Protein AF-A0A183SB30-F1 (afdb_monomer)

Mean predicted aligned error: 4.87 Å

Structure (mmCIF, N/CA/C/O backbone):
data_AF-A0A183SB30-F1
#
_entry.id   AF-A0A183SB30-F1
#
loop_
_atom_site.group_PDB
_atom_site.id
_atom_site.type_symbol
_atom_site.label_atom_id
_atom_site.label_alt_id
_atom_site.label_comp_id
_atom_site.label_asym_id
_atom_site.label_entity_id
_atom_site.label_seq_id
_atom_site.pdbx_PDB_ins_code
_atom_site.Cartn_x
_atom_site.Cartn_y
_atom_site.Cartn_z
_atom_site.occupancy
_atom_site.B_iso_or_equiv
_atom_site.auth_seq_id
_atom_site.auth_comp_id
_atom_site.auth_asym_id
_atom_site.auth_atom_id
_atom_site.pdbx_PDB_model_num
ATOM 1 N N . MET A 1 1 ? -5.616 2.016 6.019 1.00 94.25 1 MET A N 1
ATOM 2 C CA . MET A 1 1 ? -5.329 1.563 4.642 1.00 94.25 1 MET A CA 1
ATOM 3 C C . MET A 1 1 ? -4.039 2.218 4.193 1.00 94.25 1 MET A C 1
ATOM 5 O O . MET A 1 1 ? -3.973 3.440 4.135 1.00 94.25 1 MET A O 1
ATOM 9 N N . ILE A 1 2 ? -3.010 1.425 3.928 1.00 97.12 2 ILE A N 1
ATOM 10 C CA . ILE A 1 2 ? -1.662 1.916 3.648 1.00 97.12 2 ILE A CA 1
ATOM 11 C C . ILE A 1 2 ? -1.333 1.615 2.193 1.00 97.12 2 ILE A C 1
ATOM 13 O O . ILE A 1 2 ? -1.294 0.453 1.793 1.00 97.12 2 ILE A O 1
ATOM 17 N N . LYS A 1 3 ? -1.119 2.649 1.384 1.00 97.25 3 LYS A N 1
ATOM 18 C CA . LYS A 1 3 ? -0.590 2.493 0.030 1.00 97.25 3 LYS A CA 1
ATOM 19 C C . LYS A 1 3 ? 0.870 2.077 0.165 1.00 97.25 3 LYS A C 1
ATOM 21 O O . LYS A 1 3 ? 1.665 2.803 0.745 1.00 97.25 3 LYS A O 1
ATOM 26 N N . SER A 1 4 ? 1.214 0.910 -0.367 1.00 96.62 4 SER A N 1
ATOM 27 C CA . SER A 1 4 ? 2.587 0.406 -0.341 1.00 96.62 4 SER A CA 1
ATOM 28 C C . SER A 1 4 ? 2.989 -0.069 -1.724 1.00 96.62 4 SER A C 1
ATOM 30 O O . SER A 1 4 ? 2.143 -0.563 -2.472 1.00 96.62 4 SER A O 1
ATOM 32 N N . ALA A 1 5 ? 4.255 0.100 -2.101 1.00 93.50 5 ALA A N 1
ATOM 33 C CA . ALA A 1 5 ? 4.749 -0.482 -3.344 1.00 93.50 5 ALA A CA 1
ATOM 34 C C . ALA A 1 5 ? 4.916 -1.998 -3.185 1.00 93.50 5 ALA A C 1
ATOM 36 O O . ALA A 1 5 ? 5.337 -2.491 -2.138 1.00 93.50 5 ALA A O 1
ATOM 37 N N . ILE A 1 6 ? 4.667 -2.751 -4.252 1.00 94.50 6 ILE A N 1
ATOM 38 C CA . ILE A 1 6 ? 4.763 -4.216 -4.260 1.00 94.50 6 ILE A CA 1
ATOM 39 C C . ILE A 1 6 ? 6.085 -4.780 -3.701 1.00 94.50 6 ILE A C 1
ATOM 41 O O . ILE A 1 6 ? 6.099 -5.839 -3.080 1.00 94.50 6 ILE A O 1
ATOM 45 N N . TYR A 1 7 ? 7.191 -4.045 -3.842 1.00 91.88 7 TYR A N 1
ATOM 46 C CA . TYR A 1 7 ? 8.520 -4.431 -3.360 1.00 91.88 7 TYR A CA 1
ATOM 47 C C . TYR A 1 7 ? 8.908 -3.861 -1.980 1.00 91.88 7 TYR A C 1
ATOM 49 O O . TYR A 1 7 ? 9.972 -4.210 -1.468 1.00 91.88 7 TYR A O 1
ATOM 57 N N . ASN A 1 8 ? 8.072 -3.035 -1.344 1.00 94.62 8 ASN A N 1
ATOM 58 C CA . ASN A 1 8 ? 8.348 -2.398 -0.045 1.00 94.62 8 ASN A CA 1
ATOM 59 C C . ASN A 1 8 ? 8.061 -3.324 1.160 1.00 94.62 8 ASN A C 1
ATOM 61 O O . ASN A 1 8 ? 7.419 -2.937 2.134 1.00 94.62 8 ASN A O 1
ATOM 65 N N . PHE A 1 9 ? 8.549 -4.567 1.120 1.00 95.81 9 PHE A N 1
ATOM 66 C CA . PHE A 1 9 ? 8.332 -5.557 2.190 1.00 95.81 9 PHE A CA 1
ATOM 67 C C . PHE A 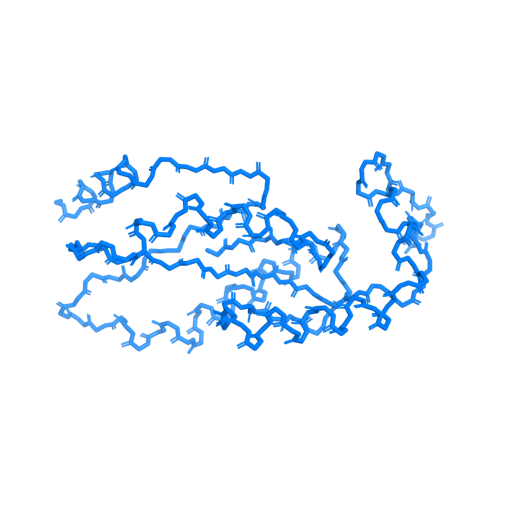1 9 ? 8.824 -5.073 3.565 1.00 95.81 9 PHE A C 1
ATOM 69 O O . PHE A 1 9 ? 8.159 -5.283 4.576 1.00 95.81 9 PHE A O 1
ATOM 76 N N . ALA A 1 10 ? 9.985 -4.410 3.600 1.00 95.88 10 ALA A N 1
ATOM 77 C CA . ALA A 1 10 ? 10.588 -3.921 4.839 1.00 95.88 10 ALA A CA 1
ATOM 78 C C . ALA A 1 10 ? 9.791 -2.767 5.470 1.00 95.88 10 ALA A C 1
ATOM 80 O O . ALA A 1 10 ? 9.639 -2.732 6.689 1.00 95.88 10 ALA A O 1
ATOM 81 N N . ASP A 1 11 ? 9.251 -1.858 4.652 1.00 96.44 11 ASP A N 1
ATOM 82 C CA . ASP A 1 11 ? 8.447 -0.731 5.134 1.00 96.44 11 ASP A CA 1
ATOM 83 C C . ASP A 1 11 ? 7.125 -1.234 5.743 1.00 96.44 11 ASP A C 1
ATOM 85 O O . ASP A 1 11 ? 6.752 -0.829 6.848 1.00 96.44 11 ASP A O 1
ATOM 89 N N . ARG A 1 12 ? 6.472 -2.217 5.099 1.00 97.62 12 ARG A N 1
ATOM 90 C CA . ARG A 1 12 ? 5.278 -2.880 5.654 1.00 97.62 12 ARG A CA 1
ATOM 91 C C . ARG A 1 12 ? 5.563 -3.577 6.980 1.00 97.62 12 ARG A C 1
ATOM 93 O O . ARG A 1 12 ? 4.822 -3.395 7.941 1.00 97.62 12 ARG A O 1
ATOM 100 N N . GLU A 1 13 ? 6.651 -4.340 7.054 1.00 97.62 13 GLU A N 1
ATOM 101 C CA . GLU A 1 13 ? 7.071 -5.025 8.282 1.00 97.62 13 GLU A CA 1
ATOM 102 C C . GLU A 1 13 ? 7.378 -4.040 9.418 1.00 97.62 13 GLU A C 1
ATOM 104 O O . GLU A 1 13 ? 6.968 -4.255 10.559 1.00 97.62 13 GLU A O 1
ATOM 109 N N . ARG A 1 14 ? 8.050 -2.924 9.111 1.00 97.19 14 ARG A N 1
ATOM 110 C CA . ARG A 1 14 ? 8.307 -1.857 10.082 1.00 97.19 14 ARG A CA 1
ATOM 111 C C . ARG A 1 14 ? 6.999 -1.307 10.647 1.00 97.19 14 ARG A C 1
ATOM 113 O O . ARG A 1 14 ? 6.875 -1.203 11.862 1.00 97.19 14 ARG A O 1
ATOM 120 N N . LEU A 1 15 ? 6.027 -1.002 9.789 1.00 97.06 15 LEU A N 1
ATOM 121 C CA . LEU A 1 15 ? 4.727 -0.482 10.216 1.00 97.06 15 LEU A CA 1
ATOM 122 C C . LEU A 1 15 ? 3.942 -1.487 11.060 1.00 97.06 15 LEU A C 1
ATOM 124 O O . LEU A 1 15 ? 3.378 -1.091 12.079 1.00 97.06 15 LEU A O 1
ATOM 128 N N . ARG A 1 16 ? 3.955 -2.778 10.701 1.00 96.31 16 ARG A N 1
ATOM 129 C CA . ARG A 1 16 ? 3.356 -3.833 11.536 1.00 96.31 16 ARG A CA 1
ATOM 130 C C . ARG A 1 16 ? 3.924 -3.796 12.948 1.00 96.31 16 ARG A C 1
ATOM 132 O O . ARG A 1 16 ? 3.159 -3.686 13.895 1.00 96.31 16 ARG A O 1
ATOM 139 N N . ARG A 1 17 ? 5.254 -3.787 13.086 1.00 95.50 17 ARG A N 1
ATOM 140 C CA . ARG A 1 17 ? 5.925 -3.733 14.397 1.00 95.50 17 ARG A CA 1
ATOM 141 C C . ARG A 1 17 ? 5.598 -2.464 15.173 1.00 95.50 17 ARG A C 1
ATOM 143 O O . ARG A 1 17 ? 5.368 -2.534 16.371 1.00 95.50 17 ARG A O 1
ATOM 150 N N . THR A 1 18 ? 5.566 -1.312 14.503 1.00 94.75 18 THR A N 1
ATOM 151 C CA . THR A 1 18 ? 5.244 -0.029 15.145 1.00 94.75 18 THR A CA 1
ATOM 152 C C . THR A 1 18 ? 3.840 -0.012 15.752 1.00 94.75 18 THR A C 1
ATOM 154 O O . THR A 1 18 ? 3.633 0.634 16.773 1.00 94.75 18 THR A O 1
ATOM 157 N N . TYR A 1 19 ? 2.883 -0.714 15.147 1.00 93.62 19 TYR A N 1
ATOM 158 C CA . TYR A 1 19 ? 1.479 -0.675 15.555 1.00 93.62 19 TYR A CA 1
ATOM 159 C C . TYR A 1 19 ? 0.959 -1.974 16.177 1.00 93.62 19 TYR A C 1
ATOM 161 O O . TYR A 1 19 ? -0.231 -2.048 16.483 1.00 93.62 19 TYR A O 1
ATOM 169 N N . ASP A 1 20 ? 1.816 -2.973 16.387 1.00 91.12 20 ASP A N 1
ATOM 170 C CA . ASP A 1 20 ? 1.420 -4.295 16.883 1.00 91.12 20 ASP A CA 1
ATOM 171 C C . ASP A 1 20 ? 0.743 -4.203 18.259 1.00 91.12 20 ASP A C 1
ATOM 173 O O . ASP A 1 20 ? -0.393 -4.644 18.442 1.00 91.12 20 ASP A O 1
ATOM 177 N N . GLU A 1 21 ? 1.374 -3.496 19.200 1.00 87.00 21 GLU A N 1
ATOM 178 C CA . GLU A 1 21 ? 0.810 -3.269 20.535 1.00 87.00 21 GLU A CA 1
ATOM 179 C C . GLU A 1 21 ? -0.538 -2.536 20.475 1.00 87.00 21 GLU A C 1
ATOM 181 O O . GLU A 1 21 ? -1.474 -2.861 21.205 1.00 87.00 21 GLU A O 1
ATOM 186 N N . GLU A 1 22 ? -0.659 -1.549 19.585 1.00 86.38 22 GLU A N 1
ATOM 187 C CA . GLU A 1 22 ? -1.879 -0.757 19.411 1.00 86.38 22 GLU A CA 1
ATOM 188 C C . GLU A 1 22 ? -3.026 -1.553 18.786 1.00 86.38 22 GLU A C 1
ATOM 190 O O . GLU A 1 22 ? -4.191 -1.263 19.079 1.00 86.38 22 GLU A O 1
ATOM 195 N N . ALA A 1 23 ? -2.706 -2.527 17.930 1.00 82.06 23 ALA A N 1
ATOM 196 C CA . ALA A 1 23 ? -3.659 -3.430 17.296 1.00 82.06 23 ALA A CA 1
ATOM 197 C C . ALA A 1 23 ? -4.140 -4.525 18.262 1.00 82.06 23 ALA A C 1
ATOM 199 O O . ALA A 1 23 ? -5.311 -4.906 18.229 1.00 82.06 23 ALA A O 1
ATOM 200 N N . GLN A 1 24 ? -3.263 -5.000 19.152 1.00 82.19 24 GLN A N 1
ATOM 201 C CA . GLN A 1 24 ? -3.587 -6.026 20.149 1.00 82.19 24 GLN A CA 1
ATOM 202 C C . GLN A 1 24 ? -4.292 -5.462 21.392 1.00 82.19 24 GLN A C 1
ATOM 204 O O . GLN A 1 24 ? -5.001 -6.190 22.097 1.00 82.19 24 GLN A O 1
ATOM 209 N N . ARG A 1 25 ? -4.127 -4.164 21.683 1.00 81.94 25 ARG A N 1
ATOM 210 C CA . ARG A 1 25 ? -4.733 -3.533 22.859 1.00 81.94 25 ARG A CA 1
ATOM 211 C C . ARG A 1 25 ? -6.261 -3.586 22.792 1.00 81.94 25 ARG A C 1
ATOM 213 O O . ARG A 1 25 ? -6.887 -3.081 21.860 1.00 81.94 25 ARG A O 1
ATOM 220 N N . LYS A 1 26 ? -6.886 -4.124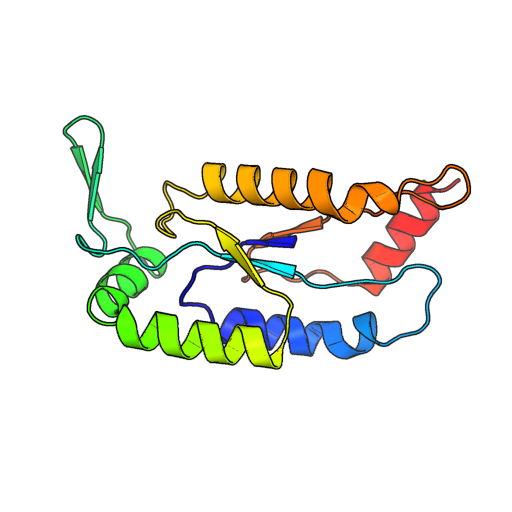 23.843 1.00 73.81 26 LYS A N 1
ATOM 221 C CA . LYS A 1 26 ? -8.340 -4.044 24.041 1.00 73.81 26 LYS A CA 1
ATOM 222 C C . LYS A 1 26 ? -8.728 -2.608 24.414 1.00 73.81 26 LYS A C 1
ATOM 224 O O . LYS A 1 26 ? -8.720 -2.247 25.585 1.00 73.81 26 LYS A O 1
ATOM 229 N N . SER A 1 27 ? -9.049 -1.792 23.414 1.00 72.62 27 SER A N 1
ATOM 230 C CA . SER A 1 27 ? -9.612 -0.445 23.578 1.00 72.62 27 SER A CA 1
ATOM 231 C C . SER A 1 27 ? -10.985 -0.317 22.917 1.00 72.62 27 SER A C 1
ATOM 233 O O . SER A 1 27 ? -11.363 -1.142 22.085 1.00 72.62 27 SER A O 1
ATOM 235 N N . SER A 1 28 ? -11.724 0.742 23.266 1.00 73.50 28 SER A N 1
ATOM 236 C CA . SER A 1 28 ? -13.013 1.088 22.642 1.00 73.50 28 SER A CA 1
ATOM 237 C C . SER A 1 28 ? -12.903 1.284 21.125 1.00 73.50 28 SER A C 1
ATOM 239 O O . SER A 1 28 ? -13.833 0.970 20.388 1.00 73.50 28 SER A O 1
ATOM 241 N N . ILE A 1 29 ? -11.743 1.744 20.648 1.00 78.44 29 ILE A N 1
ATOM 242 C CA . ILE A 1 29 ? -11.408 1.849 19.227 1.00 78.44 29 ILE A CA 1
ATOM 243 C C . ILE A 1 29 ? -10.419 0.734 18.879 1.00 78.44 29 ILE A C 1
ATOM 245 O O . ILE A 1 29 ? -9.294 0.726 19.383 1.00 78.44 29 ILE A O 1
ATOM 249 N N . ARG A 1 30 ? -10.829 -0.200 18.014 1.00 84.50 30 ARG A N 1
ATOM 250 C CA . ARG A 1 30 ? -9.947 -1.233 17.446 1.00 84.50 30 ARG A CA 1
ATOM 251 C C . ARG A 1 30 ? -9.278 -0.703 16.187 1.00 84.50 30 ARG A C 1
ATOM 253 O O . ARG A 1 30 ? -9.945 -0.115 15.339 1.00 84.50 30 ARG A O 1
ATOM 260 N N . MET A 1 31 ? -7.979 -0.942 16.059 1.00 88.25 31 MET A N 1
ATOM 261 C CA . MET A 1 31 ? -7.192 -0.524 14.903 1.00 88.25 31 MET A CA 1
ATOM 262 C C . MET A 1 31 ? -6.727 -1.749 14.119 1.00 88.25 31 MET A C 1
ATOM 264 O O . MET A 1 31 ? -6.295 -2.733 14.709 1.00 88.25 31 MET A O 1
ATOM 268 N N . ALA A 1 32 ? -6.799 -1.667 12.793 1.00 90.44 32 ALA A N 1
ATOM 269 C CA . ALA A 1 32 ? -6.258 -2.672 11.890 1.00 90.44 32 ALA A CA 1
ATOM 270 C C . ALA A 1 32 ? -5.417 -1.990 10.810 1.00 90.44 32 ALA A C 1
ATOM 272 O O . ALA A 1 32 ? -5.792 -0.939 10.278 1.00 90.44 32 ALA A O 1
ATOM 273 N N . LEU A 1 33 ? -4.287 -2.608 10.479 1.00 94.06 33 LEU A N 1
ATOM 274 C CA . LEU A 1 33 ? -3.465 -2.229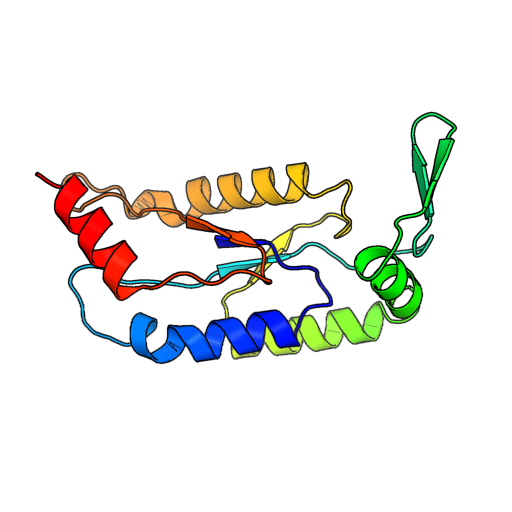 9.341 1.00 94.06 33 LEU A CA 1
ATOM 275 C C . LEU A 1 33 ? -3.847 -3.102 8.151 1.00 94.06 33 LEU A C 1
ATOM 277 O O . LEU A 1 33 ? -4.023 -4.306 8.291 1.00 94.06 33 LEU A O 1
ATOM 281 N N . VAL A 1 34 ? -3.990 -2.478 6.988 1.00 95.75 34 VAL A N 1
ATOM 282 C CA . VAL A 1 34 ? -4.272 -3.162 5.724 1.00 95.75 34 VAL A CA 1
ATOM 283 C C . VAL A 1 34 ? -3.471 -2.450 4.651 1.00 95.75 34 VAL A C 1
ATOM 285 O O . VAL A 1 34 ? -3.601 -1.228 4.511 1.00 95.75 34 VAL A O 1
ATOM 288 N N . PHE A 1 35 ? -2.653 -3.187 3.908 1.00 97.94 35 PHE A N 1
ATOM 289 C CA . PHE A 1 35 ? -1.791 -2.636 2.868 1.00 97.94 35 PHE A CA 1
ATOM 290 C C . PHE A 1 35 ? -2.400 -2.864 1.486 1.00 97.94 35 PHE A C 1
ATOM 292 O O . PHE A 1 35 ? -2.747 -3.985 1.125 1.00 97.94 35 PHE A O 1
ATOM 299 N N . SER A 1 36 ? -2.505 -1.800 0.693 1.00 97.88 36 SER A N 1
ATOM 300 C CA . SER A 1 36 ? -2.929 -1.866 -0.702 1.00 97.88 36 SER A CA 1
ATOM 301 C C . SER A 1 36 ? -1.716 -1.870 -1.624 1.00 97.88 36 SER A C 1
ATOM 303 O O . SER A 1 36 ? -0.919 -0.924 -1.642 1.00 97.88 36 SER A O 1
ATOM 305 N N . VAL A 1 37 ? -1.607 -2.935 -2.411 1.00 97.69 37 VAL A N 1
ATOM 306 C CA . VAL A 1 37 ? -0.512 -3.190 -3.351 1.00 97.69 37 VAL A CA 1
ATOM 307 C C . VAL A 1 37 ? -1.081 -3.559 -4.723 1.00 97.69 37 VAL A C 1
ATOM 309 O O . VAL A 1 37 ? -2.207 -4.042 -4.822 1.00 97.69 37 VAL A O 1
ATOM 312 N N . GLY A 1 38 ? -0.336 -3.285 -5.792 1.00 96.75 38 GLY A N 1
ATOM 313 C CA . GLY A 1 38 ? -0.643 -3.798 -7.134 1.00 96.75 38 GLY A CA 1
ATOM 314 C C . GLY A 1 38 ? 0.239 -4.996 -7.490 1.00 96.75 38 GLY A C 1
ATOM 315 O O . GLY A 1 38 ? 0.912 -5.566 -6.638 1.00 96.75 38 GLY A O 1
ATOM 316 N N . LEU A 1 39 ? 0.303 -5.343 -8.769 1.00 95.44 39 LEU A N 1
ATOM 317 C CA . LEU A 1 39 ? 1.205 -6.358 -9.306 1.00 95.44 39 LEU A CA 1
ATOM 318 C C . LEU A 1 39 ? 2.552 -5.755 -9.722 1.00 95.44 39 LEU A C 1
ATOM 320 O O . LEU A 1 39 ? 2.612 -4.604 -10.147 1.00 95.44 39 LEU A O 1
ATOM 324 N N . PRO A 1 40 ? 3.657 -6.515 -9.676 1.00 93.44 40 PRO A N 1
ATOM 325 C CA . PRO A 1 40 ? 4.914 -6.043 -10.245 1.00 93.44 40 PRO A CA 1
ATOM 326 C C . PRO A 1 40 ? 4.748 -5.707 -11.731 1.00 93.44 40 PRO A C 1
ATOM 328 O O . PRO A 1 40 ? 3.979 -6.352 -12.448 1.00 93.44 40 PRO A O 1
ATOM 331 N N . ARG A 1 41 ? 5.490 -4.704 -12.201 1.00 89.12 41 ARG A N 1
ATOM 332 C CA . ARG A 1 41 ? 5.515 -4.328 -13.616 1.00 89.12 41 ARG A CA 1
ATOM 333 C C . ARG A 1 41 ? 6.083 -5.467 -14.465 1.00 89.12 41 ARG A C 1
ATOM 335 O O . ARG A 1 41 ? 6.992 -6.173 -14.026 1.00 89.12 41 ARG A O 1
ATOM 342 N N . SER A 1 42 ? 5.561 -5.647 -15.672 1.00 83.62 42 SER A N 1
ATOM 343 C CA . SER A 1 42 ? 5.983 -6.735 -16.564 1.00 83.62 42 SER A CA 1
ATOM 344 C C . SER A 1 42 ? 7.241 -6.385 -17.367 1.00 83.62 42 SER A C 1
ATOM 346 O O . SER A 1 42 ? 8.034 -7.268 -17.680 1.00 83.62 42 SER A O 1
ATOM 348 N N . SER A 1 43 ? 7.440 -5.105 -17.708 1.00 84.31 43 SER A N 1
ATOM 349 C CA . SER A 1 43 ? 8.594 -4.620 -18.484 1.00 84.31 43 SER A CA 1
ATOM 350 C C . SER A 1 43 ? 8.795 -3.099 -18.346 1.00 84.31 43 SER A C 1
ATOM 352 O O . SER A 1 43 ? 8.024 -2.425 -17.672 1.00 84.31 43 SER A O 1
ATOM 354 N N . GLY A 1 44 ? 9.842 -2.530 -18.957 1.00 84.50 44 GLY A N 1
ATOM 355 C CA . GLY A 1 44 ? 10.029 -1.070 -19.087 1.00 84.50 44 GLY A CA 1
ATOM 356 C C . GLY A 1 44 ? 10.697 -0.356 -17.903 1.00 84.50 44 GLY A C 1
ATOM 357 O O . GLY A 1 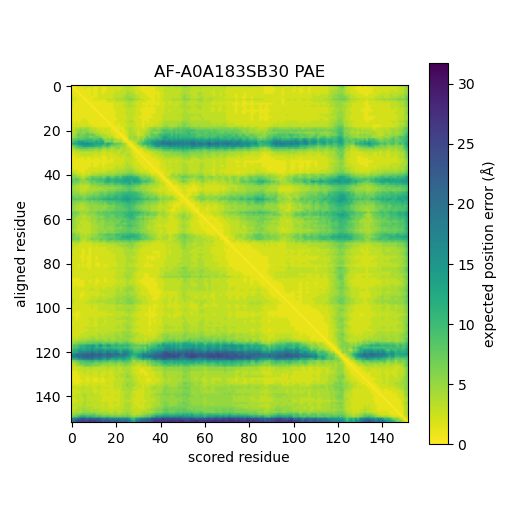44 ? 11.072 0.812 -18.027 1.00 84.50 44 GLY A O 1
ATOM 358 N N . GLY A 1 45 ? 10.901 -1.042 -16.773 1.00 88.94 45 GLY A N 1
ATOM 359 C CA . GLY A 1 45 ? 11.664 -0.534 -15.628 1.00 88.94 45 GLY A CA 1
ATOM 360 C C . GLY A 1 45 ? 11.195 0.852 -15.173 1.00 88.94 45 GLY A C 1
ATOM 361 O O . GLY A 1 45 ? 10.023 1.042 -14.845 1.00 88.94 45 GLY A O 1
ATOM 362 N N . ARG A 1 46 ? 12.106 1.833 -15.177 1.00 91.56 46 ARG A N 1
ATOM 363 C CA . ARG A 1 46 ? 11.830 3.223 -14.763 1.00 91.56 46 ARG A CA 1
ATOM 364 C C . ARG A 1 46 ? 11.188 4.112 -15.839 1.00 91.56 46 ARG A C 1
ATOM 366 O O . ARG A 1 46 ? 10.859 5.255 -15.536 1.00 91.56 46 ARG A O 1
ATOM 373 N N . PHE A 1 47 ? 11.049 3.630 -17.076 1.00 92.69 47 PHE A N 1
ATOM 374 C CA . PHE A 1 47 ? 10.599 4.430 -18.219 1.00 92.69 47 PHE A CA 1
ATOM 375 C C . PHE A 1 47 ? 9.131 4.164 -18.563 1.00 92.69 47 PHE A C 1
ATOM 377 O O . PHE A 1 47 ? 8.671 3.021 -18.564 1.00 92.69 47 PHE A O 1
ATOM 384 N N . PHE A 1 48 ? 8.395 5.219 -18.891 1.00 92.06 48 PHE A N 1
ATOM 385 C CA . PHE A 1 48 ? 6.966 5.194 -19.190 1.00 92.06 48 PHE A CA 1
ATOM 386 C C . PHE A 1 48 ? 6.710 5.925 -20.501 1.00 92.06 48 PHE A C 1
ATOM 388 O O . PHE A 1 48 ? 7.243 7.009 -20.705 1.00 92.06 48 PHE A O 1
ATOM 395 N N . GLN A 1 49 ? 5.893 5.339 -21.373 1.00 91.00 49 GLN A N 1
ATOM 396 C CA . GLN A 1 49 ? 5.399 6.005 -22.576 1.00 91.00 49 GLN A CA 1
ATOM 397 C C . GLN A 1 49 ? 4.013 6.574 -22.275 1.00 91.00 49 GLN A C 1
ATOM 399 O O . GLN A 1 49 ? 3.112 5.828 -21.884 1.00 91.00 49 GLN A O 1
ATOM 404 N N . ARG A 1 50 ? 3.856 7.894 -22.390 1.00 89.62 50 ARG A N 1
ATOM 405 C CA . ARG A 1 50 ? 2.618 8.620 -22.078 1.00 89.62 50 ARG A CA 1
ATOM 406 C C . ARG A 1 50 ? 2.401 9.697 -23.127 1.00 89.62 50 ARG A C 1
ATOM 408 O O . ARG A 1 50 ? 3.221 10.595 -23.238 1.00 89.62 50 ARG A O 1
ATOM 415 N N . ASP A 1 51 ? 1.327 9.578 -23.901 1.00 90.12 51 ASP A N 1
ATOM 416 C CA . ASP A 1 51 ? 0.919 10.578 -24.897 1.00 90.12 51 ASP A CA 1
ATOM 417 C C . ASP A 1 51 ? 2.052 10.975 -25.870 1.00 90.12 51 ASP A C 1
ATOM 419 O O . ASP A 1 51 ? 2.210 12.134 -26.235 1.00 90.12 51 ASP A O 1
ATOM 423 N N . GLY A 1 52 ? 2.883 9.997 -26.261 1.00 91.38 52 GLY A N 1
ATOM 424 C CA . GLY A 1 52 ? 4.048 10.199 -27.135 1.00 91.38 52 GLY A CA 1
ATOM 425 C C . GLY A 1 52 ? 5.333 10.648 -26.426 1.00 91.38 52 GLY A C 1
ATOM 426 O O . GLY A 1 52 ? 6.379 10.729 -27.066 1.00 91.38 52 GLY A O 1
ATOM 427 N N . PHE A 1 53 ? 5.294 10.892 -25.115 1.00 92.88 53 PHE A N 1
ATOM 428 C CA . PHE A 1 53 ? 6.453 11.280 -24.316 1.00 92.88 53 PHE A CA 1
ATOM 429 C C . PHE A 1 53 ? 7.032 10.100 -23.539 1.00 92.88 53 PHE A C 1
ATOM 431 O O . PHE A 1 53 ? 6.314 9.354 -22.865 1.00 92.88 53 PHE A O 1
ATOM 438 N N . GLN A 1 54 ? 8.361 9.987 -23.563 1.00 94.19 54 GLN A N 1
ATOM 439 C CA . GLN A 1 54 ? 9.089 9.070 -22.699 1.00 94.19 54 GLN A CA 1
ATOM 440 C C . GLN A 1 54 ? 9.417 9.753 -21.369 1.00 94.19 54 GLN A C 1
ATOM 442 O O . GLN A 1 54 ? 10.301 10.603 -21.283 1.00 94.19 54 GLN A O 1
ATOM 447 N N . ILE A 1 55 ? 8.719 9.352 -20.314 1.00 93.62 55 ILE A N 1
ATOM 448 C CA . ILE A 1 55 ? 8.917 9.860 -18.960 1.00 93.62 55 ILE A CA 1
ATOM 449 C C . ILE A 1 55 ? 9.776 8.867 -18.177 1.00 93.62 55 ILE A C 1
ATOM 451 O O . ILE A 1 55 ? 9.500 7.668 -18.158 1.00 93.62 55 ILE A O 1
ATOM 455 N N . SER A 1 56 ? 10.812 9.359 -17.504 1.00 92.88 56 SER A N 1
ATOM 456 C CA . SER A 1 56 ? 11.632 8.566 -16.584 1.00 92.88 56 SER A CA 1
ATOM 457 C C . SER A 1 56 ? 11.273 8.921 -15.147 1.00 92.88 56 SER A C 1
ATOM 459 O O . SER A 1 56 ? 11.317 10.094 -14.778 1.00 92.88 56 SER A O 1
ATOM 461 N N . LEU A 1 57 ? 10.939 7.924 -14.325 1.00 90.62 57 LEU A N 1
ATOM 462 C CA . LEU A 1 57 ? 10.808 8.140 -12.885 1.00 90.62 57 LEU A CA 1
ATOM 463 C C . LEU A 1 57 ? 12.205 8.303 -12.268 1.00 90.62 57 LEU A C 1
ATOM 465 O O . LEU A 1 57 ? 13.050 7.419 -12.442 1.00 90.62 57 LEU A O 1
ATOM 469 N N . PRO A 1 58 ? 12.475 9.402 -11.544 1.00 89.25 58 PRO A N 1
ATOM 470 C CA . PRO A 1 58 ? 13.786 9.633 -10.958 1.00 89.25 58 PRO A CA 1
ATOM 471 C C . PRO A 1 58 ? 13.891 9.026 -9.542 1.00 89.25 58 PRO A C 1
ATOM 473 O O . PRO A 1 58 ? 12.944 8.439 -9.012 1.00 89.25 58 PRO A O 1
ATOM 476 N N . HIS A 1 59 ? 15.057 9.200 -8.910 1.00 88.00 59 HIS A N 1
ATOM 477 C CA . HIS A 1 59 ? 15.302 8.906 -7.488 1.00 88.00 59 HIS A CA 1
ATOM 478 C C . HIS A 1 59 ? 14.982 7.453 -7.066 1.00 88.00 59 HIS A C 1
ATOM 480 O O . HIS A 1 59 ? 15.132 6.512 -7.852 1.00 88.00 59 HIS A O 1
ATOM 486 N N . ARG A 1 60 ? 14.599 7.263 -5.792 1.00 84.00 60 ARG A N 1
ATOM 487 C CA . ARG A 1 60 ? 14.330 5.965 -5.154 1.00 84.00 60 ARG A CA 1
ATOM 488 C C . ARG A 1 60 ? 13.304 5.155 -5.944 1.00 84.00 60 ARG A C 1
ATOM 490 O O . ARG A 1 60 ? 13.583 4.010 -6.273 1.00 84.00 60 ARG A O 1
ATOM 497 N N . ALA A 1 61 ? 12.168 5.757 -6.300 1.00 81.69 61 ALA A N 1
ATOM 498 C CA . ALA A 1 61 ? 11.089 5.065 -7.006 1.00 81.69 61 ALA A CA 1
ATOM 499 C C . ALA A 1 61 ? 11.541 4.523 -8.374 1.00 81.69 61 ALA A C 1
ATOM 501 O O . ALA A 1 61 ? 11.302 3.358 -8.693 1.00 81.69 61 ALA A O 1
ATOM 502 N N . GLY A 1 62 ? 12.259 5.334 -9.157 1.00 88.50 62 GLY A N 1
ATOM 503 C CA . GLY A 1 62 ? 12.824 4.902 -10.434 1.00 88.50 62 GLY A CA 1
ATOM 504 C C . GLY A 1 62 ? 13.887 3.816 -10.295 1.00 88.50 62 GLY A C 1
ATOM 505 O O . GLY A 1 62 ? 13.878 2.838 -11.044 1.00 88.50 62 GLY A O 1
ATOM 506 N N . LYS A 1 63 ? 14.793 3.965 -9.320 1.00 88.62 63 LYS A N 1
ATOM 507 C CA . LYS A 1 63 ? 15.841 2.976 -9.040 1.00 88.62 63 LYS A CA 1
ATOM 508 C C . LYS A 1 63 ? 15.234 1.625 -8.661 1.00 88.62 63 LYS A C 1
ATOM 510 O O . LYS A 1 63 ? 15.593 0.623 -9.271 1.00 88.62 63 LYS A O 1
ATOM 515 N N . SER A 1 64 ? 14.259 1.610 -7.752 1.00 86.81 64 SER A N 1
ATOM 516 C CA . SER A 1 64 ? 13.561 0.385 -7.359 1.00 86.81 64 SER A CA 1
ATOM 517 C C . SER A 1 64 ? 12.854 -0.274 -8.544 1.00 86.81 64 SER A C 1
ATOM 519 O O . SER A 1 64 ? 13.017 -1.470 -8.754 1.00 86.81 64 SER A O 1
ATOM 521 N N . LEU A 1 65 ? 12.144 0.480 -9.388 1.00 87.75 65 LEU A N 1
ATOM 522 C CA . LEU A 1 65 ? 11.508 -0.098 -10.580 1.00 87.75 65 LEU A CA 1
ATOM 523 C C . LEU A 1 65 ? 12.514 -0.708 -11.559 1.00 87.75 65 LEU A C 1
ATOM 525 O O . LEU A 1 65 ? 12.244 -1.749 -12.155 1.00 87.75 65 LEU A O 1
ATOM 529 N N . HIS A 1 66 ? 13.672 -0.075 -11.726 1.00 89.06 66 HIS A N 1
ATOM 530 C CA . HIS A 1 66 ? 14.728 -0.604 -12.577 1.00 89.06 66 HIS A CA 1
ATOM 531 C C . HIS A 1 66 ? 15.346 -1.886 -12.006 1.00 89.06 66 HIS A C 1
ATOM 533 O O . HIS A 1 66 ? 15.522 -2.852 -12.738 1.00 89.06 66 HIS A O 1
ATOM 539 N N . GLU A 1 67 ? 15.631 -1.927 -10.705 1.00 88.50 67 GLU A N 1
ATOM 540 C CA . GLU A 1 67 ? 16.200 -3.104 -10.035 1.00 88.50 67 GLU A CA 1
ATOM 541 C C . GLU A 1 67 ? 15.228 -4.287 -9.984 1.00 88.50 67 GLU A C 1
ATOM 543 O O . GLU A 1 67 ? 15.644 -5.445 -10.045 1.00 88.50 67 GLU A O 1
ATOM 548 N N . MET A 1 68 ? 13.930 -4.003 -9.871 1.00 86.56 68 MET A N 1
ATOM 549 C CA . MET A 1 68 ? 12.895 -5.025 -9.729 1.00 86.56 68 MET A CA 1
ATOM 550 C C . MET A 1 68 ? 12.361 -5.537 -11.073 1.00 86.56 68 MET A C 1
ATOM 552 O O . MET A 1 68 ? 11.620 -6.520 -11.085 1.00 86.56 68 MET A O 1
ATOM 556 N N . GLN A 1 69 ? 12.766 -4.942 -12.204 1.00 85.62 69 GLN A N 1
ATOM 557 C CA . GLN A 1 69 ? 12.256 -5.295 -13.538 1.00 85.62 69 GLN A CA 1
ATOM 558 C C . GLN A 1 69 ? 12.473 -6.773 -13.911 1.00 85.62 69 GLN A C 1
ATOM 560 O O . GLN A 1 69 ? 11.672 -7.347 -14.638 1.00 85.62 69 GLN A O 1
ATOM 565 N N . SER A 1 70 ? 13.535 -7.403 -13.399 1.00 86.81 70 SER A N 1
ATOM 566 C CA . SER A 1 70 ? 13.866 -8.817 -13.636 1.00 86.81 70 SER A CA 1
ATOM 567 C C . SER A 1 70 ? 13.478 -9.738 -12.476 1.00 86.81 70 SER A C 1
ATOM 569 O O . SER A 1 70 ? 13.739 -10.937 -12.524 1.00 86.81 70 SER A O 1
ATOM 571 N N . LYS A 1 71 ? 12.846 -9.204 -11.424 1.00 90.25 71 LYS A N 1
ATOM 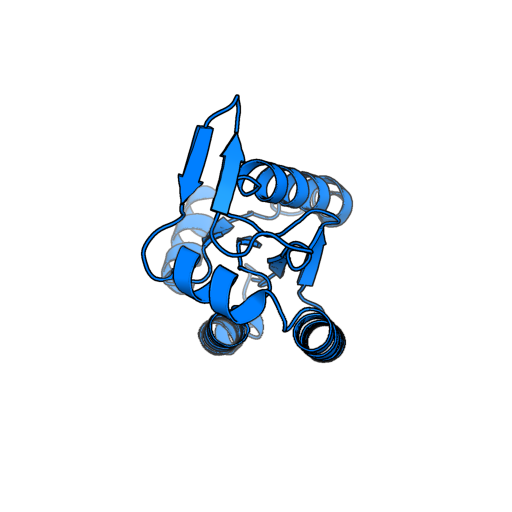572 C CA . LYS A 1 71 ? 12.576 -9.925 -10.170 1.00 90.25 71 LYS A CA 1
ATOM 573 C C . LYS A 1 71 ? 11.107 -10.287 -9.978 1.00 90.25 71 LYS A C 1
ATOM 575 O O . LYS A 1 71 ? 10.706 -10.627 -8.869 1.00 90.25 71 LYS A O 1
ATOM 580 N N . ARG A 1 72 ? 10.293 -10.246 -11.041 1.00 91.44 72 ARG A N 1
ATOM 581 C CA . ARG A 1 72 ? 8.843 -10.513 -10.984 1.00 91.44 72 ARG A CA 1
ATOM 582 C C . ARG A 1 72 ? 8.512 -11.785 -10.198 1.00 91.44 72 ARG A C 1
ATOM 584 O O . ARG A 1 72 ? 7.734 -11.727 -9.252 1.00 91.44 72 ARG A O 1
ATOM 591 N N . THR A 1 73 ? 9.120 -12.912 -10.565 1.00 93.31 73 THR A N 1
ATOM 592 C CA . THR A 1 73 ? 8.854 -14.213 -9.931 1.00 93.31 73 THR A CA 1
ATOM 593 C C . THR A 1 73 ? 9.243 -14.222 -8.454 1.00 93.31 73 THR A C 1
ATOM 595 O O . THR A 1 73 ? 8.492 -14.717 -7.619 1.00 93.31 73 THR A O 1
ATOM 598 N N . GLU A 1 74 ? 10.388 -13.628 -8.109 1.00 94.31 74 GLU A N 1
ATOM 599 C CA . GLU A 1 74 ? 10.843 -13.523 -6.720 1.00 94.31 74 GLU A CA 1
ATOM 600 C C . GLU A 1 74 ? 9.891 -12.658 -5.882 1.00 94.31 74 GLU A C 1
ATOM 602 O O . GLU A 1 74 ? 9.543 -13.034 -4.763 1.00 94.31 74 GLU A O 1
ATOM 607 N N . VAL A 1 75 ? 9.445 -11.524 -6.429 1.00 94.31 75 VAL A N 1
ATOM 608 C CA . VAL A 1 75 ? 8.491 -10.617 -5.776 1.00 94.31 75 VAL A CA 1
ATOM 609 C C . VAL A 1 75 ? 7.167 -11.317 -5.519 1.00 94.31 75 VAL A C 1
ATOM 611 O O . VAL A 1 75 ? 6.672 -11.255 -4.400 1.00 94.31 75 VAL A O 1
ATOM 614 N N . LEU A 1 76 ? 6.614 -12.007 -6.520 1.00 95.19 76 LEU A N 1
ATOM 615 C CA . LEU A 1 76 ? 5.352 -12.730 -6.369 1.00 95.19 76 LEU A CA 1
ATOM 616 C C . LEU A 1 76 ? 5.462 -13.854 -5.331 1.00 95.19 76 LEU A C 1
ATOM 618 O O . LEU A 1 76 ? 4.562 -13.998 -4.510 1.00 95.19 76 LEU A O 1
ATOM 622 N N . ARG A 1 77 ? 6.585 -14.588 -5.298 1.00 96.88 77 ARG A N 1
ATOM 623 C CA . ARG A 1 77 ? 6.843 -15.602 -4.261 1.00 96.88 77 ARG A CA 1
ATOM 624 C C . ARG A 1 77 ? 6.885 -14.982 -2.861 1.00 96.88 77 ARG A C 1
ATOM 626 O O . ARG A 1 77 ? 6.226 -15.476 -1.955 1.00 96.88 77 ARG A O 1
ATOM 633 N N . LYS A 1 78 ? 7.641 -13.893 -2.678 1.00 97.12 78 LYS A N 1
ATOM 634 C CA . LYS A 1 78 ? 7.722 -13.193 -1.382 1.00 97.12 78 LYS A CA 1
ATOM 635 C C . LYS A 1 78 ? 6.374 -12.617 -0.952 1.00 97.12 78 LYS A C 1
ATOM 637 O O . LYS A 1 78 ? 6.079 -12.602 0.238 1.00 97.12 78 LYS A O 1
ATOM 642 N N . LEU A 1 79 ? 5.571 -12.150 -1.905 1.00 96.88 79 LEU A N 1
ATOM 643 C CA . LEU A 1 79 ? 4.238 -11.630 -1.635 1.00 96.88 79 LEU A CA 1
ATOM 644 C C . LEU A 1 79 ? 3.289 -12.726 -1.158 1.00 96.88 79 LEU A C 1
ATOM 646 O O . LEU A 1 79 ? 2.617 -12.526 -0.159 1.00 96.88 79 LEU A O 1
ATOM 650 N N . ASP A 1 80 ? 3.274 -13.885 -1.816 1.00 97.19 80 ASP A N 1
ATOM 651 C CA . ASP A 1 80 ? 2.474 -15.038 -1.384 1.00 97.19 80 ASP A CA 1
ATOM 652 C C . ASP A 1 80 ? 2.862 -15.491 0.037 1.00 97.19 80 ASP A C 1
ATOM 654 O O . ASP A 1 80 ? 1.997 -15.710 0.885 1.00 97.19 80 ASP A O 1
ATOM 658 N N . GLU A 1 81 ? 4.161 -15.523 0.350 1.00 98.06 81 GLU A N 1
ATOM 659 C CA . GLU A 1 81 ? 4.649 -15.786 1.711 1.00 98.06 81 GLU A CA 1
ATOM 660 C C . GLU A 1 81 ? 4.181 -14.734 2.726 1.00 98.06 81 GLU A C 1
ATOM 662 O O . GLU A 1 81 ? 3.785 -15.081 3.840 1.00 98.06 81 GLU A O 1
ATOM 667 N N . GLU A 1 82 ? 4.214 -13.451 2.358 1.00 98.12 82 GLU A N 1
ATOM 668 C CA . GLU A 1 82 ? 3.730 -12.356 3.200 1.00 98.12 82 GLU A CA 1
ATOM 669 C C . GLU A 1 82 ? 2.213 -12.435 3.423 1.00 98.12 82 GLU A C 1
ATOM 671 O O . GLU A 1 82 ? 1.760 -12.304 4.562 1.00 98.12 82 GLU A O 1
ATOM 676 N N . THR A 1 83 ? 1.431 -12.696 2.371 1.00 96.44 83 THR A N 1
ATOM 677 C CA . THR A 1 83 ? -0.027 -12.843 2.446 1.00 96.44 83 THR A CA 1
ATOM 678 C C . THR A 1 83 ? -0.410 -13.985 3.378 1.00 96.44 83 THR A C 1
ATOM 680 O O . THR A 1 83 ? -1.261 -13.791 4.244 1.00 96.44 83 THR A O 1
ATOM 683 N N . ARG A 1 84 ? 0.233 -15.154 3.250 1.00 97.38 84 ARG A N 1
ATOM 684 C CA . ARG A 1 84 ? -0.043 -16.316 4.113 1.00 97.38 84 ARG A CA 1
ATOM 685 C C . ARG A 1 84 ? 0.298 -16.056 5.576 1.00 97.38 84 ARG A C 1
ATOM 687 O O . ARG A 1 84 ? -0.368 -16.596 6.452 1.00 97.38 84 ARG A O 1
ATOM 694 N N . ARG A 1 85 ? 1.336 -15.258 5.839 1.00 97.12 85 ARG A N 1
ATOM 695 C CA . ARG A 1 85 ? 1.787 -14.954 7.201 1.00 97.12 85 ARG A CA 1
ATOM 696 C C . ARG A 1 85 ? 0.907 -13.920 7.895 1.00 97.12 85 ARG A C 1
ATOM 698 O O . ARG A 1 85 ? 0.605 -14.092 9.068 1.00 97.12 85 ARG A O 1
ATOM 705 N N . ASN A 1 86 ? 0.536 -12.853 7.187 1.00 96.31 86 ASN A N 1
ATOM 706 C CA . ASN A 1 86 ? -0.029 -11.655 7.814 1.00 96.31 86 ASN A CA 1
ATOM 707 C C . ASN A 1 86 ? -1.518 -11.439 7.511 1.00 96.31 86 ASN A C 1
ATOM 709 O O . ASN A 1 86 ? -2.209 -10.815 8.309 1.00 96.31 86 ASN A O 1
ATOM 713 N N . GLY A 1 87 ? -2.028 -11.928 6.373 1.00 95.69 87 GLY A N 1
ATOM 714 C CA . GLY A 1 87 ? -3.447 -11.811 6.013 1.00 95.69 87 GLY A CA 1
ATOM 715 C C . GLY A 1 87 ? -3.968 -10.376 5.834 1.00 95.69 87 GLY A C 1
ATOM 716 O O . GLY A 1 87 ? -5.177 -10.164 5.849 1.00 95.69 87 GLY A O 1
ATOM 717 N N . ASP A 1 88 ? -3.083 -9.391 5.665 1.00 96.50 88 ASP A N 1
ATOM 718 C CA . ASP A 1 88 ? -3.395 -7.954 5.714 1.00 96.50 88 ASP A CA 1
ATOM 719 C C . ASP A 1 88 ? -3.170 -7.220 4.378 1.00 96.50 88 ASP A C 1
ATOM 721 O O . ASP A 1 88 ? -3.085 -5.989 4.332 1.00 96.50 88 ASP A O 1
ATOM 725 N N . LEU A 1 89 ? -3.074 -7.968 3.275 1.00 97.44 89 LEU A N 1
ATOM 726 C CA . LEU A 1 89 ? -2.832 -7.429 1.938 1.00 97.44 89 LEU A CA 1
ATOM 727 C C . LEU A 1 89 ? -4.115 -7.368 1.103 1.00 97.44 89 LEU A C 1
ATOM 729 O O . LEU A 1 89 ? -4.833 -8.354 0.955 1.00 97.44 89 LEU A O 1
ATOM 733 N N . VAL A 1 90 ? -4.341 -6.217 0.473 1.00 96.75 90 VAL A N 1
ATOM 734 C CA . VAL A 1 90 ? -5.314 -6.025 -0.605 1.00 96.75 90 VAL A CA 1
ATOM 735 C C . VAL A 1 90 ? -4.538 -5.868 -1.906 1.00 96.75 90 VAL A C 1
ATOM 737 O O . VAL A 1 90 ? -3.956 -4.813 -2.173 1.00 96.75 90 VAL A O 1
ATOM 740 N N . LEU A 1 91 ? -4.526 -6.936 -2.700 1.00 96.25 91 LEU A N 1
ATOM 741 C CA . LEU A 1 91 ? -3.862 -6.987 -3.998 1.00 96.25 91 LEU A CA 1
ATOM 742 C C . LEU A 1 91 ? -4.827 -6.553 -5.106 1.00 96.25 91 LEU A C 1
ATOM 744 O O . LEU A 1 91 ? -5.880 -7.161 -5.279 1.00 96.25 91 LEU A O 1
ATOM 748 N N . GLY A 1 92 ? -4.466 -5.510 -5.847 1.00 96.06 92 GLY A N 1
ATOM 749 C CA . GLY A 1 92 ? -5.181 -5.086 -7.049 1.00 96.06 92 GLY A CA 1
ATOM 750 C C . GLY A 1 92 ? -4.551 -5.637 -8.328 1.00 96.06 92 GLY A C 1
ATOM 751 O O . GLY A 1 92 ? -3.326 -5.704 -8.443 1.00 96.06 92 GLY A O 1
ATOM 752 N N . ASP A 1 93 ? -5.388 -5.992 -9.304 1.00 95.50 93 ASP A N 1
ATOM 753 C CA . ASP A 1 93 ? -4.963 -6.488 -10.621 1.00 95.50 93 ASP A CA 1
ATOM 754 C C . ASP A 1 93 ? -4.598 -5.333 -11.572 1.00 95.50 93 ASP A C 1
ATOM 756 O O . ASP A 1 93 ? -5.291 -5.013 -12.535 1.00 95.50 93 ASP A O 1
ATOM 760 N N . TYR A 1 94 ? -3.525 -4.623 -11.231 1.00 95.19 94 TYR A N 1
ATOM 761 C CA . TYR A 1 94 ? -2.937 -3.552 -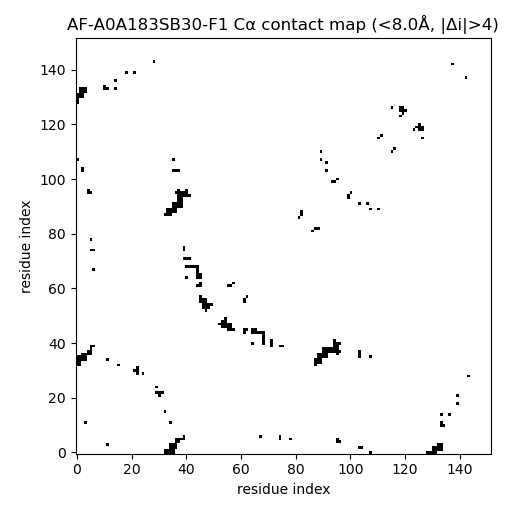12.036 1.00 95.19 94 TYR A CA 1
ATOM 762 C C . TYR A 1 94 ? -1.440 -3.448 -11.753 1.00 95.19 94 TYR A C 1
ATOM 764 O O . TYR A 1 94 ? -0.986 -3.799 -10.666 1.00 95.19 94 TYR A O 1
ATOM 772 N N . GLU A 1 95 ? -0.651 -2.922 -12.693 1.00 94.00 95 GLU A N 1
ATOM 773 C CA . GLU A 1 95 ? 0.780 -2.705 -12.449 1.00 94.00 95 GLU A CA 1
ATOM 774 C C . GLU A 1 95 ? 0.995 -1.651 -11.352 1.00 94.00 95 GLU A C 1
ATOM 776 O O . GLU A 1 95 ? 0.520 -0.516 -11.447 1.00 94.00 95 GLU A O 1
ATOM 781 N N . ASP A 1 96 ? 1.740 -2.016 -10.315 1.00 93.94 96 ASP A N 1
ATOM 782 C CA . ASP A 1 96 ? 2.068 -1.167 -9.182 1.00 93.94 96 ASP A CA 1
ATOM 783 C C . ASP A 1 96 ? 3.144 -0.154 -9.573 1.00 93.94 96 ASP A C 1
ATOM 785 O O . ASP A 1 96 ? 4.351 -0.401 -9.501 1.00 93.94 96 ASP A O 1
ATOM 789 N N . THR A 1 97 ? 2.682 0.988 -10.065 1.00 90.88 97 THR A N 1
ATOM 790 C CA . THR A 1 97 ? 3.528 2.076 -10.546 1.00 90.88 97 THR A CA 1
ATOM 791 C C . THR A 1 97 ? 3.002 3.409 -10.039 1.00 90.88 97 THR A C 1
ATOM 793 O O . THR A 1 97 ? 1.829 3.539 -9.684 1.00 90.88 97 THR A O 1
ATOM 796 N N . TYR A 1 98 ? 3.864 4.428 -10.054 1.00 89.25 98 TYR A N 1
ATOM 797 C CA . TYR A 1 98 ? 3.496 5.780 -9.636 1.00 89.25 98 TYR A CA 1
ATOM 798 C C . TYR A 1 98 ? 2.281 6.328 -10.408 1.00 89.25 98 TYR A C 1
ATOM 800 O O . TYR A 1 98 ? 1.381 6.923 -9.825 1.00 89.25 98 TYR A O 1
ATOM 808 N N . PHE A 1 99 ? 2.200 6.067 -11.715 1.00 90.00 99 PHE A N 1
ATOM 809 C CA . PHE A 1 99 ? 1.084 6.537 -12.541 1.00 90.00 99 PHE A CA 1
ATOM 810 C C . PHE A 1 99 ? -0.246 5.828 -12.248 1.00 90.00 99 PHE A C 1
ATOM 812 O O . PHE A 1 99 ? -1.301 6.380 -12.547 1.00 90.00 99 PHE A O 1
ATOM 819 N N . ASN A 1 100 ? -0.217 4.659 -11.604 1.00 94.06 100 ASN A N 1
ATOM 820 C CA . ASN A 1 100 ? -1.414 3.922 -11.194 1.00 94.06 100 ASN A CA 1
ATOM 821 C C . ASN A 1 100 ? -1.822 4.197 -9.736 1.00 94.06 100 ASN A C 1
ATOM 823 O O . ASN A 1 100 ? -2.691 3.509 -9.202 1.00 94.06 100 ASN A O 1
ATOM 827 N N . LEU A 1 101 ? -1.254 5.213 -9.072 1.00 94.56 101 LEU A N 1
ATOM 828 C CA . LEU A 1 101 ? -1.617 5.543 -7.687 1.00 94.56 101 LEU A CA 1
ATOM 829 C C . LEU A 1 101 ? -3.094 5.935 -7.527 1.00 94.56 101 LEU A C 1
ATOM 831 O O . LEU A 1 101 ? -3.718 5.527 -6.547 1.00 94.56 101 LEU A O 1
ATOM 835 N N . SER A 1 102 ? -3.683 6.654 -8.488 1.00 96.12 102 SER A N 1
ATOM 836 C CA . SER A 1 102 ? -5.120 6.969 -8.453 1.00 96.12 102 SER A CA 1
ATOM 837 C C . SER A 1 102 ? -5.983 5.713 -8.586 1.00 96.12 102 SER A C 1
ATOM 839 O O . SER A 1 102 ? -6.982 5.577 -7.882 1.00 96.12 102 SER A O 1
ATOM 841 N N . LEU A 1 103 ? -5.568 4.756 -9.423 1.00 96.81 103 LEU A N 1
ATOM 842 C CA . LEU A 1 103 ? -6.234 3.458 -9.543 1.00 96.81 103 LEU A CA 1
ATOM 843 C C . LEU A 1 103 ? -6.120 2.650 -8.240 1.00 96.81 103 LEU A C 1
ATOM 845 O O . LEU A 1 103 ? -7.114 2.098 -7.773 1.00 96.81 103 LEU A O 1
ATOM 849 N N . LYS A 1 104 ? -4.945 2.654 -7.596 1.00 97.69 104 LYS A N 1
ATOM 850 C CA . LYS A 1 104 ? -4.730 2.040 -6.275 1.00 97.69 104 LYS A CA 1
ATOM 851 C C . LYS A 1 104 ? -5.628 2.646 -5.196 1.00 97.69 104 LYS A C 1
ATOM 853 O O . LYS A 1 104 ? -6.206 1.918 -4.385 1.00 97.69 104 LYS A O 1
ATOM 858 N N . LEU A 1 105 ? -5.775 3.970 -5.192 1.00 96.38 105 LEU A N 1
ATOM 859 C CA . LEU A 1 105 ? -6.673 4.668 -4.276 1.00 96.38 105 LEU A CA 1
ATOM 860 C C . LEU A 1 105 ? -8.138 4.282 -4.528 1.00 96.38 105 LEU A C 1
ATOM 862 O O . LEU A 1 105 ? -8.856 3.949 -3.587 1.00 96.38 105 LEU A O 1
ATOM 866 N N . PHE A 1 106 ? -8.570 4.263 -5.788 1.00 96.44 106 PHE A N 1
ATOM 867 C CA . PHE A 1 106 ? -9.923 3.845 -6.151 1.00 96.44 106 PHE A CA 1
ATOM 868 C C . PHE A 1 106 ? -10.213 2.398 -5.723 1.00 96.44 106 PHE A C 1
ATOM 870 O O . PHE A 1 106 ? -11.225 2.136 -5.074 1.00 96.44 106 PHE A O 1
ATOM 877 N N . HIS A 1 107 ? -9.288 1.474 -5.991 1.00 96.25 107 HIS A N 1
ATOM 878 C CA . HIS A 1 107 ? -9.393 0.076 -5.574 1.00 96.25 107 HIS A CA 1
ATOM 879 C C . HIS A 1 107 ? -9.481 -0.070 -4.043 1.00 96.25 107 HIS A C 1
ATOM 881 O O . HIS A 1 107 ? -10.290 -0.841 -3.527 1.00 96.25 107 HIS A O 1
ATOM 887 N N . THR A 1 108 ? -8.709 0.732 -3.303 1.00 95.06 108 THR A N 1
ATOM 888 C CA . THR A 1 108 ? -8.770 0.808 -1.835 1.00 95.06 108 THR A CA 1
ATOM 889 C C . THR A 1 108 ? -10.163 1.207 -1.338 1.00 95.06 108 THR A C 1
ATOM 891 O O . THR A 1 108 ? -10.699 0.565 -0.431 1.00 95.06 108 THR A O 1
ATOM 894 N N . PHE A 1 109 ? -10.776 2.231 -1.941 1.00 93.75 109 PHE A N 1
ATOM 895 C CA . PHE A 1 109 ? -12.137 2.642 -1.592 1.00 93.75 109 PHE A CA 1
ATOM 896 C C . PHE A 1 109 ? -13.170 1.570 -1.935 1.00 93.75 109 PHE A C 1
ATOM 898 O O . PHE A 1 109 ? -14.030 1.275 -1.108 1.00 93.75 109 PHE A O 1
ATOM 905 N N . GLN A 1 110 ? -13.071 0.943 -3.110 1.00 94.12 110 GLN A N 1
ATOM 906 C CA . GLN A 1 110 ? -13.976 -0.142 -3.491 1.00 94.12 110 GLN A CA 1
ATOM 907 C C . GLN A 1 110 ? -13.924 -1.306 -2.498 1.00 94.12 110 GLN A C 1
ATOM 909 O O . GLN A 1 110 ? -14.974 -1.798 -2.083 1.00 94.12 110 GLN A O 1
ATOM 914 N N . TRP A 1 111 ? -12.724 -1.707 -2.070 1.00 93.94 111 TRP A N 1
ATOM 915 C CA . TRP A 1 111 ? -12.555 -2.739 -1.050 1.00 93.94 111 TRP A CA 1
ATOM 916 C C . TRP A 1 111 ? -13.223 -2.335 0.273 1.00 93.94 111 TRP A C 1
ATOM 918 O O . TRP A 1 111 ? -14.052 -3.082 0.798 1.00 93.94 111 TRP A O 1
ATOM 928 N N . ALA A 1 112 ? -12.946 -1.125 0.771 1.00 90.75 112 ALA A N 1
ATOM 929 C CA . ALA A 1 112 ? -13.525 -0.629 2.019 1.00 90.75 112 ALA A CA 1
ATOM 930 C C . ALA A 1 112 ? -15.062 -0.594 1.953 1.00 90.75 112 ALA A C 1
ATOM 932 O O . ALA A 1 112 ? -15.748 -1.111 2.837 1.00 90.75 112 ALA A O 1
ATOM 933 N N . CYS A 1 113 ? -15.618 -0.067 0.861 1.00 89.00 113 CYS A N 1
ATOM 934 C CA . CYS A 1 113 ? -17.055 -0.048 0.632 1.00 89.00 113 CYS A CA 1
ATOM 935 C C . CYS A 1 113 ? -17.641 -1.459 0.507 1.00 89.00 113 CYS A C 1
ATOM 937 O O . CYS A 1 113 ? -18.746 -1.695 0.975 1.00 89.00 113 CYS A O 1
ATOM 939 N N . ARG A 1 114 ? -16.962 -2.424 -0.114 1.00 90.25 114 ARG A N 1
ATOM 940 C CA . ARG A 1 114 ? -17.540 -3.761 -0.311 1.00 90.25 114 ARG A CA 1
ATOM 941 C C . ARG A 1 114 ? -17.536 -4.596 0.964 1.00 90.25 114 ARG A C 1
ATOM 943 O O . ARG A 1 114 ? -18.521 -5.292 1.219 1.00 90.25 114 ARG A O 1
ATOM 950 N N . PHE A 1 115 ? -16.445 -4.542 1.723 1.00 88.06 115 PHE A N 1
ATOM 951 C CA . PHE A 1 115 ? -16.172 -5.499 2.796 1.00 88.06 115 PHE A CA 1
ATOM 952 C C . PHE A 1 115 ? -16.387 -4.930 4.193 1.00 88.06 115 PHE A C 1
ATOM 954 O O . PHE A 1 115 ? -16.788 -5.667 5.087 1.00 88.06 115 PHE A O 1
ATOM 961 N N . CYS A 1 116 ? -16.219 -3.624 4.394 1.00 84.69 116 CYS A N 1
ATOM 962 C CA . CYS A 1 116 ? -16.428 -3.028 5.713 1.00 84.69 116 CYS A CA 1
ATOM 963 C C . CYS A 1 116 ? -17.861 -2.531 5.927 1.00 84.69 116 CYS A C 1
ATOM 965 O O . CYS A 1 116 ? -18.205 -2.111 7.030 1.00 84.69 116 CYS A O 1
ATOM 967 N N . ARG A 1 117 ? -18.717 -2.604 4.897 1.00 79.06 117 ARG A N 1
ATOM 968 C CA . ARG A 1 117 ? -20.087 -2.083 4.962 1.00 79.06 117 ARG A CA 1
ATOM 969 C C . ARG A 1 117 ? -20.956 -2.726 6.033 1.00 79.06 117 ARG A C 1
ATOM 971 O O . ARG A 1 117 ? -21.766 -2.037 6.639 1.00 79.06 117 ARG A O 1
ATOM 978 N N . ALA A 1 118 ? -20.777 -4.022 6.278 1.00 74.81 118 ALA A N 1
ATOM 979 C CA . ALA A 1 118 ? -21.547 -4.755 7.280 1.00 74.81 118 ALA A CA 1
ATOM 980 C C . ALA A 1 118 ? -21.327 -4.231 8.712 1.00 74.81 118 ALA A C 1
ATOM 982 O O . ALA A 1 118 ? -22.162 -4.464 9.578 1.00 74.81 118 ALA A O 1
ATOM 983 N N . HIS A 1 119 ? -20.238 -3.496 8.959 1.00 72.00 119 HIS A N 1
ATOM 984 C CA . HIS A 1 119 ? -19.965 -2.873 10.254 1.00 72.00 119 HIS A CA 1
ATOM 985 C C . HIS A 1 119 ? -20.679 -1.525 10.448 1.00 72.00 119 HIS A C 1
ATOM 987 O O . HIS A 1 119 ? -20.676 -0.996 11.555 1.00 72.00 119 HIS A O 1
ATOM 993 N N . PHE A 1 120 ? -21.334 -0.978 9.417 1.00 68.69 120 PHE A N 1
ATOM 994 C CA . PHE A 1 120 ? -22.212 0.189 9.541 1.00 68.69 120 PHE A CA 1
ATOM 995 C C . PHE A 1 120 ? -23.611 -0.238 10.013 1.00 68.69 120 PHE A C 1
ATOM 997 O O . PHE A 1 120 ? -24.591 -0.130 9.280 1.00 68.69 120 PHE A O 1
ATOM 1004 N N . THR A 1 121 ? -23.724 -0.773 11.227 1.00 65.00 121 THR A N 1
ATOM 1005 C CA . THR A 1 121 ? -25.035 -0.989 11.868 1.00 65.00 121 THR A CA 1
ATOM 1006 C C . THR A 1 121 ? -25.403 0.225 12.716 1.00 65.00 121 THR A C 1
ATOM 1008 O O . THR A 1 121 ? -24.526 0.780 13.369 1.00 65.00 121 THR A O 1
ATOM 1011 N N . HIS A 1 122 ? -26.689 0.590 12.783 1.00 59.31 122 HIS A N 1
ATOM 1012 C CA . HIS A 1 122 ? -27.204 1.766 13.515 1.00 59.31 122 HIS A CA 1
ATOM 1013 C C . HIS A 1 122 ? -26.792 1.870 15.000 1.00 59.31 122 HIS A C 1
ATOM 1015 O O . HIS A 1 122 ? -26.948 2.928 15.598 1.00 59.31 122 HIS A O 1
ATOM 1021 N N . GLN A 1 123 ? -26.288 0.788 15.600 1.00 60.53 123 GLN A N 1
ATOM 1022 C CA . GLN A 1 123 ? -25.919 0.707 17.016 1.00 60.53 123 GLN A CA 1
ATOM 1023 C C . GLN A 1 123 ? -24.406 0.830 17.275 1.00 60.53 123 GLN A C 1
ATOM 1025 O O . GLN A 1 123 ? -23.986 0.792 18.428 1.00 60.53 123 GLN A O 1
ATOM 1030 N N . GLN A 1 124 ? -23.571 0.959 16.236 1.00 68.31 124 GLN A N 1
ATOM 1031 C CA . GLN A 1 124 ? -22.117 1.084 16.376 1.00 68.31 124 GLN A CA 1
ATOM 1032 C C . GLN A 1 124 ? -21.591 2.263 15.566 1.00 68.31 124 GLN A C 1
ATOM 1034 O O . GLN A 1 124 ? -22.078 2.565 14.477 1.00 68.31 124 GLN A O 1
ATOM 1039 N N . ARG A 1 125 ? -20.561 2.925 16.100 1.00 74.12 125 ARG A N 1
ATOM 1040 C CA . ARG A 1 125 ? -19.868 3.996 15.388 1.00 74.12 125 ARG A CA 1
ATOM 1041 C C . ARG A 1 125 ? -19.325 3.466 14.049 1.00 74.12 125 ARG A C 1
ATOM 1043 O O . ARG A 1 125 ? -18.722 2.390 14.045 1.00 74.12 125 ARG A O 1
ATOM 1050 N N . PRO A 1 126 ? -19.486 4.206 12.934 1.00 78.19 126 PRO A N 1
ATOM 1051 C CA . PRO A 1 126 ? -18.922 3.803 11.652 1.00 78.19 126 PRO A CA 1
ATOM 1052 C C . PRO A 1 126 ? -17.397 3.609 11.748 1.00 78.19 126 PRO A C 1
ATOM 1054 O O . PRO A 1 126 ? -16.727 4.426 12.388 1.00 78.19 126 PRO A O 1
ATOM 1057 N N . PRO A 1 127 ? -16.815 2.573 11.107 1.00 83.75 127 PRO A N 1
ATOM 1058 C CA . PRO A 1 127 ? -15.369 2.468 10.963 1.00 83.75 127 PRO A CA 1
ATOM 1059 C C . PRO A 1 127 ? -14.787 3.710 10.280 1.00 83.75 127 PRO A C 1
ATOM 1061 O O . PRO A 1 127 ? -15.322 4.204 9.286 1.00 83.75 127 PRO A O 1
ATOM 1064 N N . VAL A 1 128 ? -13.656 4.180 10.804 1.00 87.44 128 VAL A N 1
ATOM 1065 C CA . VAL A 1 128 ? -12.886 5.292 10.240 1.00 87.44 128 VAL A CA 1
ATOM 1066 C C . VAL A 1 128 ? -11.751 4.733 9.390 1.00 87.44 128 VAL A C 1
ATOM 1068 O O . VAL A 1 128 ? -10.987 3.879 9.841 1.00 87.44 128 VAL A O 1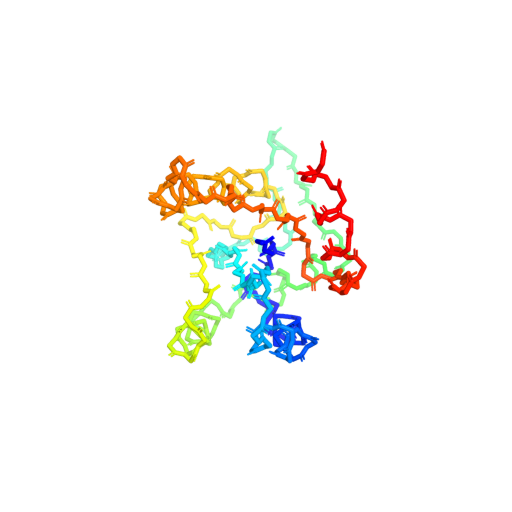
ATOM 1071 N N . PHE A 1 129 ? -11.616 5.238 8.164 1.00 90.31 129 PHE A N 1
ATOM 1072 C CA . PHE A 1 129 ? -10.546 4.849 7.249 1.00 90.31 129 PHE A CA 1
ATOM 1073 C C . PHE A 1 129 ? -9.492 5.943 7.178 1.00 90.31 129 PHE A C 1
ATOM 1075 O O . PHE A 1 129 ? -9.730 7.008 6.617 1.00 90.31 129 PHE A O 1
ATOM 1082 N N . VAL A 1 130 ? -8.301 5.650 7.697 1.00 92.00 130 VAL A N 1
ATOM 1083 C CA . VAL A 1 130 ? -7.115 6.484 7.482 1.00 92.00 130 VAL A CA 1
ATOM 1084 C C . VAL A 1 130 ? -6.358 5.953 6.270 1.00 92.00 130 VAL A C 1
ATOM 1086 O O . VAL A 1 130 ? -6.016 4.766 6.216 1.00 92.00 130 VAL A O 1
ATOM 1089 N N . LEU A 1 131 ? -6.130 6.826 5.291 1.00 94.12 131 LEU A N 1
ATOM 1090 C CA . LEU A 1 131 ? -5.351 6.560 4.083 1.00 94.12 131 LEU A CA 1
ATOM 1091 C C . LEU A 1 131 ? -3.963 7.170 4.258 1.00 94.12 131 LEU A C 1
ATOM 1093 O O . LEU A 1 131 ? -3.850 8.359 4.538 1.00 94.12 131 LEU A O 1
ATOM 1097 N N . MET A 1 132 ? -2.920 6.358 4.109 1.00 95.31 132 MET A N 1
ATOM 1098 C CA . MET A 1 132 ? -1.538 6.772 4.362 1.00 95.31 132 MET A CA 1
ATOM 1099 C C . MET A 1 132 ? -0.574 6.081 3.392 1.00 95.31 132 MET A C 1
ATOM 1101 O O . MET A 1 132 ? -0.917 5.041 2.829 1.00 95.31 132 MET A O 1
ATOM 1105 N N . ASP A 1 133 ? 0.606 6.659 3.185 1.00 95.62 133 ASP A N 1
ATOM 1106 C CA . ASP A 1 133 ? 1.722 6.026 2.474 1.00 95.62 133 ASP A CA 1
ATOM 1107 C C . ASP A 1 133 ? 2.604 5.204 3.437 1.00 95.62 133 ASP A C 1
ATOM 1109 O O . ASP A 1 133 ? 2.595 5.421 4.648 1.00 95.62 133 ASP A O 1
ATOM 1113 N N . ASP A 1 134 ? 3.335 4.213 2.928 1.00 95.31 134 ASP A N 1
ATOM 1114 C CA . ASP A 1 134 ? 4.119 3.272 3.746 1.00 95.31 134 ASP A CA 1
ATOM 1115 C C . ASP A 1 134 ? 5.418 3.849 4.339 1.00 95.31 134 ASP A C 1
ATOM 1117 O O . ASP A 1 134 ? 6.099 3.187 5.123 1.00 95.31 134 ASP A O 1
ATOM 1121 N N . ASP A 1 135 ? 5.735 5.099 4.020 1.00 92.94 135 ASP A N 1
ATOM 1122 C CA . ASP A 1 135 ? 6.845 5.875 4.565 1.00 92.94 135 ASP A CA 1
ATOM 1123 C C . ASP A 1 135 ? 6.420 6.898 5.636 1.00 92.94 135 ASP A C 1
ATOM 1125 O O . ASP A 1 135 ? 7.269 7.609 6.178 1.00 92.94 135 ASP A O 1
ATOM 1129 N N . TYR A 1 136 ? 5.141 6.917 6.026 1.00 93.81 136 TYR A N 1
ATOM 1130 C CA . TYR A 1 136 ? 4.623 7.747 7.116 1.00 93.81 136 TYR A CA 1
ATOM 1131 C C . TYR A 1 136 ? 4.203 6.921 8.332 1.00 93.81 136 TYR A C 1
ATOM 1133 O O . TYR A 1 136 ? 3.930 5.726 8.258 1.00 93.81 136 TYR A O 1
ATOM 1141 N N . ALA A 1 137 ? 4.142 7.591 9.481 1.00 92.50 137 ALA A N 1
ATOM 1142 C CA . ALA A 1 137 ? 3.575 7.062 10.710 1.00 92.50 137 ALA A CA 1
ATOM 1143 C C . ALA A 1 137 ? 2.829 8.178 11.453 1.00 92.50 137 ALA A C 1
ATOM 1145 O O . ALA A 1 137 ? 3.150 9.358 11.334 1.00 92.50 137 ALA A O 1
ATOM 1146 N N . PHE A 1 138 ? 1.838 7.788 12.241 1.00 92.25 138 PHE A N 1
ATOM 1147 C CA . PHE A 1 138 ? 1.071 8.626 13.154 1.00 92.25 138 PHE A CA 1
ATOM 1148 C C . PHE A 1 138 ? 1.134 8.100 14.592 1.00 92.25 138 PHE A C 1
ATOM 1150 O O . PHE A 1 138 ? 1.344 6.909 14.836 1.00 92.25 138 PHE A O 1
ATOM 1157 N N . ASN A 1 139 ? 0.890 8.984 15.555 1.00 92.69 139 ASN A N 1
ATOM 1158 C CA . ASN A 1 139 ? 0.704 8.598 16.948 1.00 92.69 139 ASN A CA 1
ATOM 1159 C C . ASN A 1 139 ? -0.718 8.044 17.139 1.00 92.69 139 ASN A C 1
ATOM 1161 O O . ASN A 1 139 ? -1.698 8.787 17.054 1.00 92.69 139 ASN A O 1
ATOM 1165 N N . ALA A 1 140 ? -0.832 6.737 17.379 1.00 90.25 140 ALA A N 1
ATOM 1166 C CA . ALA A 1 140 ? -2.123 6.064 17.499 1.00 90.25 140 ALA A CA 1
ATOM 1167 C C . ALA A 1 140 ? -2.936 6.536 18.713 1.00 90.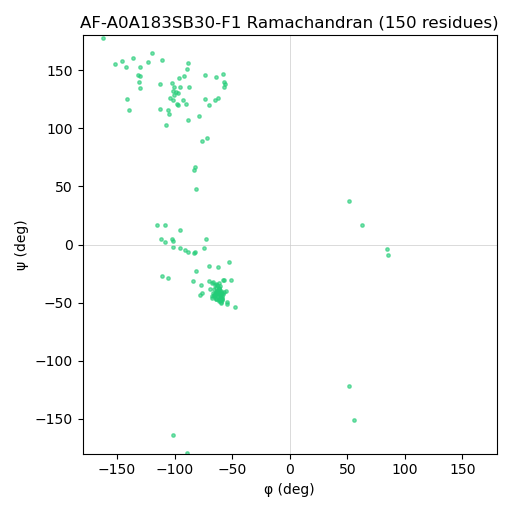25 140 ALA A C 1
ATOM 1169 O O . ALA A 1 140 ? -4.156 6.642 18.612 1.00 90.25 140 ALA A O 1
ATOM 1170 N N . SER A 1 141 ? -2.281 6.860 19.831 1.00 88.88 141 SER A N 1
ATOM 1171 C CA . SER A 1 141 ? -2.950 7.366 21.035 1.00 88.88 141 SER A CA 1
ATOM 1172 C C . SER A 1 141 ? -3.574 8.737 20.794 1.00 88.88 141 SER A C 1
ATOM 1174 O O . SER A 1 141 ? -4.730 8.946 21.154 1.00 88.88 141 SER A O 1
ATOM 1176 N N . LEU A 1 142 ? -2.846 9.640 20.124 1.00 92.19 142 LEU A N 1
ATOM 1177 C CA . LEU A 1 142 ? -3.384 10.948 19.741 1.00 92.19 142 LEU A CA 1
ATOM 1178 C C . LEU A 1 142 ? -4.540 10.795 18.753 1.00 92.19 142 LEU A C 1
ATOM 1180 O O . LEU A 1 142 ? -5.605 11.349 18.987 1.00 92.19 142 LEU A O 1
ATOM 1184 N N . LEU A 1 143 ? -4.390 9.973 17.708 1.00 90.88 143 LEU A N 1
ATOM 1185 C CA . LEU A 1 143 ? -5.484 9.734 16.763 1.00 90.88 143 LEU A CA 1
ATOM 1186 C C . LEU A 1 143 ? -6.732 9.173 17.465 1.00 90.88 143 LEU A C 1
ATOM 1188 O O . LEU A 1 143 ? -7.843 9.602 17.173 1.00 90.88 143 LEU A O 1
ATOM 1192 N N . LYS A 1 144 ? -6.571 8.227 18.397 1.00 87.50 144 LYS A N 1
ATOM 1193 C CA . LYS A 1 144 ? -7.690 7.676 19.177 1.00 87.50 144 LYS A CA 1
ATOM 1194 C C . LYS A 1 144 ? -8.378 8.756 20.019 1.00 87.50 144 LYS A C 1
ATOM 1196 O O . LYS A 1 144 ? -9.606 8.759 20.066 1.00 87.50 144 LYS A O 1
ATOM 1201 N N . ALA A 1 145 ? -7.616 9.657 20.644 1.00 88.75 145 ALA A N 1
ATOM 1202 C CA . ALA A 1 145 ? -8.160 10.777 21.412 1.00 88.75 145 ALA A CA 1
ATOM 1203 C C . ALA A 1 145 ? -8.947 11.755 20.521 1.00 88.75 145 ALA A C 1
ATOM 1205 O O . ALA A 1 145 ? -10.095 12.061 20.833 1.00 88.75 145 ALA A O 1
ATOM 1206 N N . GLU A 1 146 ? -8.389 12.149 19.374 1.00 90.44 146 GLU A N 1
ATOM 1207 C CA . GLU A 1 146 ? -9.066 13.020 18.401 1.00 90.44 146 GLU A CA 1
ATOM 1208 C C . GLU A 1 146 ? -10.356 12.381 17.870 1.00 90.44 146 GLU A C 1
ATOM 1210 O O . GLU A 1 146 ? -11.412 13.008 17.823 1.00 90.44 146 GLU A O 1
ATOM 1215 N N . LEU A 1 147 ? -10.317 11.090 17.525 1.00 87.31 147 LEU A N 1
ATOM 1216 C CA . LEU A 1 147 ? -11.515 10.379 17.087 1.00 87.31 147 LEU A CA 1
ATOM 1217 C C . LEU A 1 147 ? -12.561 10.307 18.202 1.00 87.31 147 LEU A C 1
ATOM 1219 O O . LEU A 1 147 ? -13.743 10.484 17.915 1.00 87.31 147 LEU A O 1
ATOM 1223 N N . ALA A 1 148 ? -12.168 10.066 19.453 1.00 84.44 148 ALA A N 1
ATOM 1224 C CA . ALA A 1 148 ? -13.101 10.055 20.577 1.00 84.44 148 ALA A CA 1
ATOM 1225 C C . ALA A 1 148 ? -13.789 11.418 20.775 1.00 84.44 148 ALA A C 1
ATOM 1227 O O . ALA A 1 148 ? -14.995 11.439 21.018 1.00 84.44 148 ALA A O 1
ATOM 1228 N N . ALA A 1 149 ? -13.071 12.526 20.576 1.00 85.94 149 ALA A N 1
ATOM 1229 C CA . ALA A 1 149 ? -13.627 13.877 20.665 1.00 85.94 149 ALA A CA 1
ATOM 1230 C C . ALA A 1 149 ? -14.650 14.190 19.556 1.00 85.94 149 ALA A C 1
ATOM 1232 O O . ALA A 1 149 ? -15.623 14.884 19.803 1.00 85.94 149 ALA A O 1
ATOM 1233 N N . LEU A 1 150 ? -14.498 13.620 18.353 1.00 79.00 150 LEU A N 1
ATOM 1234 C CA . LEU A 1 150 ? -15.454 13.789 17.239 1.00 79.00 150 LEU A CA 1
ATOM 1235 C C . LEU A 1 150 ? -16.792 13.038 17.419 1.00 79.00 150 LEU A C 1
ATOM 1237 O O . LEU A 1 150 ? -17.568 12.934 16.469 1.00 79.00 150 LEU A O 1
ATOM 1241 N N . SER A 1 151 ? -17.009 12.399 18.568 1.00 62.25 151 SER A N 1
ATOM 1242 C CA . SER A 1 151 ? -18.220 11.616 18.870 1.00 62.25 151 SER A CA 1
ATOM 1243 C C . SER A 1 151 ? -19.149 12.286 19.884 1.00 62.25 151 SER A C 1
ATOM 1245 O O . SER A 1 151 ? -20.169 11.682 20.218 1.00 62.25 151 SER A O 1
ATOM 1247 N N . GLU A 1 152 ? -18.800 13.489 20.347 1.00 49.50 152 GLU A N 1
ATOM 1248 C CA . GLU A 1 152 ? -19.712 14.443 20.997 1.00 49.50 152 GLU A CA 1
ATOM 1249 C C . GLU A 1 152 ? -20.245 15.445 19.964 1.00 49.50 152 GLU A C 1
ATOM 1251 O O . GLU A 1 152 ? -21.431 15.826 20.087 1.00 49.50 152 GLU A O 1
#

Radius of gyration: 17.55 Å; Cα contacts (8 Å, |Δi|>4): 159; chains: 1; bounding box: 43×31×51 Å

Sequence (152 aa):
MIKSAIYNFADRERLRRTYDEEAQRKSSIRMALVFSVGLPRSSGGRFFQRDGFQISLPHRAGKSLHEMQSKRTEVLRKLDEETRRNGDLVLGDYEDTYFNLSLKLFHTFQWACRFCRAHFTHQQRPPVFVLMDDDYAFNASLLKAELAALSE

Secondary structure (DSSP, 8-state):
-EE--TT-HHHHHHHHHHHHHHHHS--SS-----EEEEEPP-S-TTEEEETTEEEE--HHHHH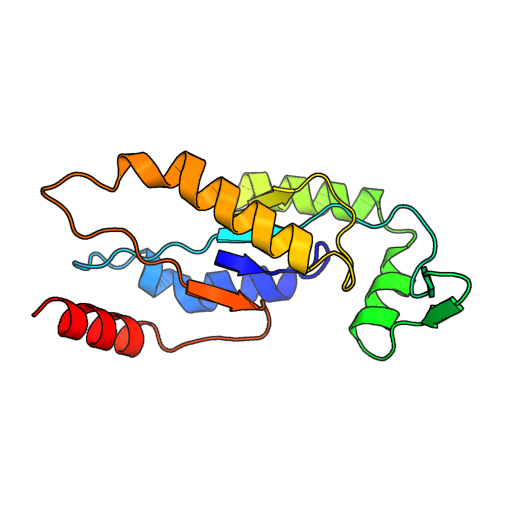HHHHHTT-HHHHHHHHHHHHHHH--EEEEEEE-SGGGHHHHHHHHHHHHHHHSGGG--TTSPPPP---EETT----HHHHHHHHHHTT-

Solvent-accessible surface area (backbone atoms only — not comparable to full-atom values): 9041 Å² total; per-residue (Å²): 66,28,45,41,62,65,83,46,60,66,43,52,53,50,52,49,64,76,41,43,68,62,44,69,45,94,54,98,70,77,50,78,78,36,37,39,29,34,34,70,53,85,64,64,42,32,50,42,84,52,99,92,40,82,46,69,48,64,70,70,68,14,51,51,35,45,70,44,38,85,36,49,71,60,48,52,50,53,48,52,54,47,41,75,74,66,73,37,68,48,77,44,100,44,59,51,44,82,92,37,46,67,57,53,51,52,52,51,49,52,49,47,60,69,68,53,48,82,56,61,42,100,90,48,79,66,83,83,84,60,80,43,54,52,91,63,88,78,62,64,69,60,52,52,51,55,56,58,60,75,73,116

Nearest PDB structures (foldseek):
  8apq-assembly3_E  TM=2.009E-01  e=2.062E+00  Chloroflexus aurantiacus J-10-fl
  7xkg-assembly2_D  TM=2.202E-01  e=2.682E+00  Roseiflexus castenholzii DSM 13941
  4ed9-assembly1_A-2  TM=1.986E-01  e=9.346E+00  Brucella suis 1330

pLDDT: mean 89.76, std 8.54, range [49.5, 98.12]

Foldseek 3Di:
DAEEELPPPVLVVVVCVVCVCVQPDPDPDHDDAAYQYEAADQADQQWDQDPNDIDGDDDPQSVVSNVCNPVRVVSVVVVVVVCVVPVRYDYDHDHRHPVCVVVSVVSVVVCCVPPQVVVPDPVDDRDDDDYYYSPDDDDPVVVVVVVVVVVD

Organism: Schistocephalus solidus (NCBI:txid70667)

InterPro domains:
  IPR002659 Glycosyl transferase, family 31 [PF01762] (74-147)
  IPR002659 Glycosyl transferase, family 31 [PTHR11214] (1-146)